Protein AF-A0A962D7D9-F1 (afdb_monomer)

Mean predicted aligned error: 3.68 Å

Sequence (139 aa):
MDPVLIVVIAALVMCAVERIRPAVLQPRVPGWVLRLTALNAAQVGVVYLGALTWDHWLPHWRVWDNSDLHPAIGLALGYLTITFVYYWWHRARHESPLLWRWLHQVHHSPVRLECLMSFYKHPLEILLNGLLSSTVLHV

Solvent-accessible surface area (backbone atoms only — not comparable to full-atom values): 7972 Å² total; per-residue (Å²): 130,62,68,67,57,54,53,51,52,52,51,50,50,53,47,48,48,48,70,77,61,57,92,66,89,70,70,92,60,88,67,50,66,60,53,50,51,51,31,44,50,46,46,54,50,45,53,52,49,34,65,76,39,57,67,68,55,42,52,81,62,44,78,65,88,59,84,89,46,59,66,71,56,48,50,52,52,50,51,52,51,50,52,55,52,48,50,53,56,52,49,48,28,73,74,33,72,67,43,19,70,73,30,42,48,55,48,72,60,64,86,51,90,51,77,80,47,80,58,39,45,31,66,65,36,50,47,53,48,51,52,52,54,47,46,73,74,35,51

Secondary structure (DSSP, 8-state):
--HHHHHHHHHHHHHHHHHHS-SSPPPP-TTHHHHHHHHHHHHHHHHHHHHHTHHHHGGGG-S---TTS-HHHHHHHHHHHHHHHHHHHHHHHHH-HHHIIIIIHHHH--SS--GGGGG---HHHHHHHHHHHHHHHH-

Structure (mmCIF, N/CA/C/O backbone):
data_AF-A0A962D7D9-F1
#
_entry.id   AF-A0A962D7D9-F1
#
loop_
_atom_site.group_PDB
_atom_site.id
_atom_site.type_symbol
_atom_site.label_atom_id
_atom_site.label_alt_id
_atom_site.label_comp_id
_atom_site.label_asym_id
_atom_site.label_entity_id
_atom_site.label_seq_id
_atom_site.pdbx_PDB_ins_code
_atom_site.Cartn_x
_atom_site.Cartn_y
_atom_site.Cartn_z
_atom_site.occupancy
_atom_site.B_iso_or_equiv
_atom_site.auth_seq_id
_atom_site.auth_comp_id
_atom_site.auth_asym_id
_atom_site.auth_atom_id
_atom_site.pdbx_PDB_model_num
ATOM 1 N N . MET A 1 1 ? -13.503 -6.401 -18.619 1.00 67.25 1 MET A N 1
ATOM 2 C CA . MET A 1 1 ? -14.081 -5.765 -17.416 1.00 67.25 1 MET A CA 1
ATOM 3 C C . MET A 1 1 ? -13.037 -4.815 -16.868 1.00 67.25 1 MET A C 1
ATOM 5 O O . MET A 1 1 ? -11.864 -5.156 -16.940 1.00 67.25 1 MET A O 1
ATOM 9 N N . ASP A 1 2 ? -13.443 -3.645 -16.387 1.00 90.56 2 ASP A N 1
ATOM 10 C CA . ASP A 1 2 ? -12.537 -2.690 -15.742 1.00 90.56 2 ASP A CA 1
ATOM 11 C C . ASP A 1 2 ? -11.865 -3.353 -14.514 1.00 90.56 2 ASP A C 1
ATOM 13 O O . ASP A 1 2 ? -12.587 -3.849 -13.641 1.00 90.56 2 ASP A O 1
ATOM 17 N N . PRO A 1 3 ? -10.519 -3.413 -14.431 1.00 86.56 3 PRO A N 1
ATOM 18 C CA . PRO A 1 3 ? -9.810 -3.964 -13.275 1.00 86.56 3 PRO A CA 1
ATOM 19 C C . PRO A 1 3 ? -10.236 -3.340 -11.942 1.00 86.56 3 PRO A C 1
ATOM 21 O O . PRO A 1 3 ? -10.323 -4.049 -10.939 1.00 86.56 3 PRO A O 1
ATOM 24 N N . VAL A 1 4 ? -10.568 -2.045 -11.926 1.00 86.94 4 VAL A N 1
ATOM 25 C CA . VAL A 1 4 ? -11.060 -1.347 -10.730 1.00 86.94 4 VAL A CA 1
ATOM 26 C C . VAL A 1 4 ? -12.379 -1.958 -10.271 1.00 86.94 4 VAL A C 1
ATOM 28 O O . VAL A 1 4 ? -12.552 -2.254 -9.088 1.00 86.94 4 VAL A O 1
ATOM 31 N N . LEU A 1 5 ? -13.294 -2.219 -11.206 1.00 92.38 5 LEU A N 1
ATOM 32 C CA . LEU A 1 5 ? -14.584 -2.829 -10.899 1.00 92.38 5 LEU A CA 1
ATOM 33 C C . LEU A 1 5 ? -14.418 -4.250 -10.348 1.00 92.38 5 LEU A C 1
ATOM 35 O O . LEU A 1 5 ? -15.109 -4.613 -9.399 1.00 92.38 5 LEU A O 1
ATOM 39 N N . ILE A 1 6 ? -13.478 -5.033 -10.888 1.00 94.06 6 ILE A N 1
ATOM 40 C CA . ILE A 1 6 ? -13.159 -6.372 -10.366 1.00 94.06 6 ILE A CA 1
ATOM 41 C C . ILE A 1 6 ? -12.710 -6.278 -8.902 1.00 94.06 6 ILE A C 1
ATOM 43 O O . ILE A 1 6 ? -13.230 -7.005 -8.055 1.00 94.06 6 ILE A O 1
ATOM 47 N N . VAL A 1 7 ? -11.783 -5.366 -8.591 1.00 90.62 7 VAL A N 1
ATOM 48 C CA . VAL A 1 7 ? -11.266 -5.175 -7.226 1.00 90.62 7 VAL A CA 1
ATOM 49 C C . VAL A 1 7 ? -12.371 -4.716 -6.273 1.00 90.62 7 VAL A C 1
ATOM 51 O O . VAL A 1 7 ? -12.493 -5.259 -5.175 1.00 90.62 7 VAL A O 1
ATOM 54 N N . VAL A 1 8 ? -13.211 -3.764 -6.690 1.00 91.44 8 VAL A N 1
ATOM 55 C CA . VAL A 1 8 ? -14.335 -3.272 -5.877 1.00 91.44 8 VAL A CA 1
ATOM 56 C C . VAL A 1 8 ? -15.342 -4.388 -5.604 1.00 91.44 8 VAL A C 1
ATOM 58 O O . VAL A 1 8 ? -15.730 -4.584 -4.454 1.00 91.44 8 VAL A O 1
ATOM 61 N N . ILE A 1 9 ? -15.735 -5.157 -6.623 1.00 95.44 9 ILE A N 1
ATOM 62 C CA . ILE A 1 9 ? -16.666 -6.280 -6.452 1.00 95.44 9 ILE A CA 1
ATOM 63 C C . ILE A 1 9 ? -16.070 -7.327 -5.509 1.00 95.44 9 ILE A C 1
ATOM 65 O O . ILE A 1 9 ? -16.751 -7.758 -4.580 1.00 95.44 9 ILE A O 1
ATOM 69 N N . ALA A 1 10 ? -14.802 -7.705 -5.693 1.00 94.75 10 ALA A N 1
ATOM 70 C CA . ALA A 1 10 ? -14.132 -8.663 -4.817 1.00 94.75 10 ALA 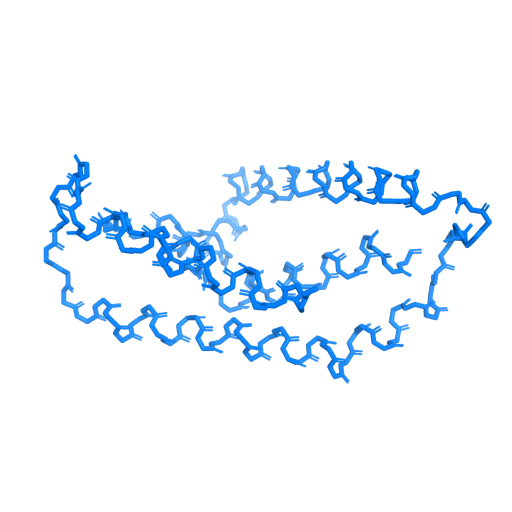A CA 1
ATOM 71 C C . ALA A 1 10 ? -14.109 -8.178 -3.357 1.00 94.75 10 ALA A C 1
ATOM 73 O O . ALA A 1 10 ? -14.475 -8.931 -2.455 1.00 94.75 10 ALA A O 1
ATOM 74 N N . ALA A 1 11 ? -13.771 -6.906 -3.123 1.00 92.38 11 ALA A N 1
ATOM 75 C CA . ALA A 1 11 ? -13.774 -6.313 -1.788 1.00 92.38 11 ALA A CA 1
ATOM 76 C C . ALA A 1 11 ? -15.176 -6.311 -1.154 1.00 92.38 11 ALA A C 1
ATOM 78 O O . ALA A 1 11 ? -15.319 -6.666 0.019 1.00 92.38 11 ALA A O 1
ATOM 79 N N . LEU A 1 12 ? -16.218 -5.966 -1.920 1.00 94.94 12 LEU A N 1
ATOM 80 C CA . LEU A 1 12 ? -17.607 -5.998 -1.452 1.00 94.94 12 LEU A CA 1
ATOM 81 C C . LEU A 1 12 ? -18.050 -7.418 -1.088 1.00 94.94 12 LEU A C 1
ATOM 83 O O . LEU A 1 12 ? -18.670 -7.610 -0.043 1.00 94.94 12 LEU A O 1
ATOM 87 N N . VAL A 1 13 ? -17.694 -8.413 -1.905 1.00 96.50 13 VAL A N 1
ATOM 88 C CA . VAL A 1 13 ? -17.976 -9.828 -1.624 1.00 96.50 13 VAL A CA 1
ATOM 89 C C . VAL A 1 13 ? -17.274 -10.274 -0.342 1.00 96.50 13 VAL A C 1
ATOM 91 O O . VAL A 1 13 ? -17.922 -10.857 0.524 1.00 96.50 13 VAL A O 1
ATOM 94 N N . MET A 1 14 ? -15.986 -9.959 -0.169 1.00 94.69 14 MET A N 1
ATOM 95 C CA . MET A 1 14 ? -15.239 -10.296 1.050 1.00 94.69 14 MET A CA 1
ATOM 96 C C . MET A 1 14 ? -15.866 -9.660 2.298 1.00 94.69 14 MET A C 1
ATOM 98 O O . MET A 1 14 ? -16.092 -10.347 3.293 1.00 94.69 14 MET A O 1
ATOM 102 N N . CYS A 1 15 ? -16.237 -8.378 2.222 1.00 93.50 15 CYS A N 1
ATOM 103 C CA . CYS A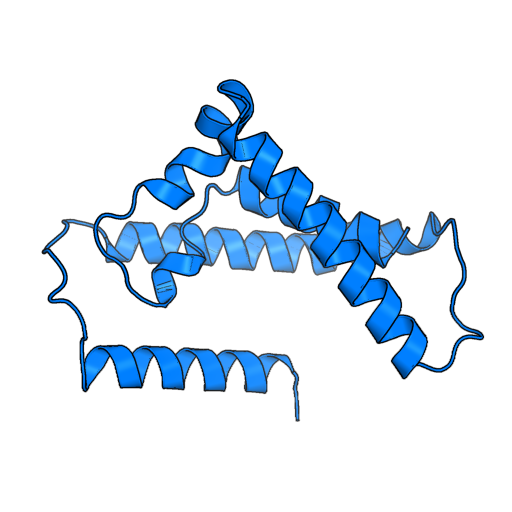 1 15 ? -16.923 -7.686 3.313 1.00 93.50 15 CYS A CA 1
ATOM 104 C C . CYS A 1 15 ? -18.300 -8.304 3.611 1.00 93.50 15 CYS A C 1
ATOM 106 O O . CYS A 1 15 ? -18.674 -8.445 4.773 1.00 93.50 15 CYS A O 1
ATOM 108 N N . ALA A 1 16 ? -19.063 -8.697 2.586 1.00 95.19 16 ALA A N 1
ATOM 109 C CA . ALA A 1 16 ? -20.358 -9.347 2.770 1.00 95.19 16 ALA A CA 1
ATOM 110 C C . ALA A 1 16 ? -20.213 -10.714 3.456 1.00 95.19 16 ALA A C 1
ATOM 112 O O . ALA A 1 16 ? -20.937 -11.000 4.410 1.00 95.19 16 ALA A O 1
ATOM 113 N N . VAL A 1 17 ? -19.248 -11.532 3.025 1.00 95.06 17 VAL A N 1
ATOM 114 C CA . VAL A 1 17 ? -18.948 -12.834 3.644 1.00 95.06 17 VAL A CA 1
ATOM 115 C C . VAL A 1 17 ? -18.590 -12.662 5.119 1.00 95.06 17 VAL A C 1
ATOM 117 O O . VAL A 1 17 ? -19.170 -13.340 5.967 1.00 95.06 17 VAL A O 1
ATOM 120 N N . GLU A 1 18 ? -17.710 -11.711 5.436 1.00 93.75 18 GLU A N 1
ATOM 121 C CA . GLU A 1 18 ? -17.304 -11.398 6.810 1.00 93.75 18 GLU A CA 1
ATOM 122 C C . GLU A 1 18 ? -18.487 -10.984 7.702 1.00 93.75 18 GLU A C 1
ATOM 124 O O . GLU A 1 18 ? -18.527 -11.332 8.882 1.00 93.75 18 GLU A O 1
ATOM 129 N N . ARG A 1 19 ? -19.481 -10.281 7.145 1.00 90.94 19 ARG A N 1
ATOM 130 C CA . ARG A 1 19 ? -20.678 -9.840 7.879 1.00 90.94 19 ARG A CA 1
ATOM 131 C C . ARG A 1 19 ? -21.720 -10.936 8.067 1.00 90.94 19 ARG A C 1
ATOM 133 O O . ARG A 1 19 ? -22.376 -10.959 9.105 1.00 90.94 19 ARG A O 1
ATOM 140 N N . ILE A 1 20 ? -21.886 -11.821 7.085 1.00 95.44 20 ILE A N 1
ATOM 141 C CA . ILE A 1 20 ? -22.884 -12.901 7.128 1.00 95.44 20 ILE A CA 1
ATOM 142 C C . ILE A 1 20 ? -22.381 -14.078 7.974 1.00 95.44 20 ILE A C 1
ATOM 144 O O . ILE A 1 20 ? -23.163 -14.694 8.696 1.00 95.44 20 ILE A O 1
ATOM 148 N N . ARG A 1 21 ? -21.085 -14.408 7.892 1.00 94.50 21 ARG A N 1
ATOM 149 C CA . ARG A 1 21 ? -20.464 -15.524 8.622 1.00 94.50 21 ARG A CA 1
ATOM 150 C C . ARG A 1 21 ? -19.146 -15.090 9.277 1.00 94.50 21 ARG A C 1
ATOM 152 O O . ARG A 1 21 ? -18.079 -15.488 8.808 1.00 94.50 21 ARG A O 1
ATOM 159 N N . PRO A 1 22 ? -19.191 -14.287 10.354 1.00 90.88 22 PRO A N 1
ATOM 160 C CA . PRO A 1 22 ? -17.977 -13.849 11.029 1.00 90.88 22 PRO A CA 1
ATOM 161 C C . PRO A 1 22 ? -17.256 -15.040 11.671 1.00 90.88 22 PRO A C 1
ATOM 163 O O . PRO A 1 22 ? -17.841 -15.770 12.469 1.00 90.88 22 PRO A O 1
ATOM 166 N N . ALA A 1 23 ? -15.971 -15.216 11.353 1.00 88.94 23 ALA A N 1
ATOM 167 C CA . ALA A 1 23 ? -15.126 -16.224 11.999 1.00 88.94 23 ALA A CA 1
ATOM 168 C C . ALA A 1 23 ? -14.765 -15.840 13.446 1.00 88.94 23 ALA A C 1
ATOM 170 O O . ALA A 1 23 ? -14.576 -16.707 14.295 1.00 88.94 23 ALA A O 1
ATOM 171 N N . VAL A 1 24 ? -14.679 -14.534 13.726 1.00 89.00 24 VAL A N 1
ATOM 172 C CA . VAL A 1 24 ? -14.353 -13.971 15.041 1.00 89.00 24 VAL A CA 1
ATOM 173 C C . VAL A 1 24 ? -15.295 -12.806 15.331 1.00 89.00 24 VAL A C 1
ATOM 175 O O . VAL A 1 24 ? -15.542 -11.958 14.470 1.00 89.00 24 VAL A O 1
ATOM 178 N N . LEU A 1 25 ? -15.823 -12.750 16.556 1.00 90.94 25 LEU A N 1
ATOM 179 C CA . LEU A 1 25 ? -16.616 -11.614 17.019 1.00 90.94 25 LEU A CA 1
ATOM 180 C C . LEU A 1 25 ? -15.704 -10.409 17.266 1.00 90.94 25 LEU A C 1
ATOM 182 O O . LEU A 1 25 ? -14.769 -10.472 18.060 1.00 90.94 25 LEU A O 1
ATOM 186 N N . GLN A 1 26 ? -15.994 -9.299 16.592 1.00 91.62 26 GLN A N 1
ATOM 187 C CA . GLN A 1 26 ? -15.148 -8.109 16.645 1.00 91.62 26 GLN A CA 1
ATOM 188 C C . GLN A 1 26 ? -15.410 -7.283 17.915 1.00 91.62 26 GLN A C 1
ATOM 190 O O . GLN A 1 26 ? -16.573 -7.005 18.236 1.00 91.62 26 GLN A O 1
ATOM 195 N N . PRO A 1 27 ? -14.364 -6.805 18.612 1.00 93.44 27 PRO A N 1
ATOM 196 C CA . PRO A 1 27 ? -14.535 -5.932 19.766 1.00 93.44 27 PRO A CA 1
ATOM 197 C C . PRO A 1 27 ? -15.141 -4.580 19.366 1.00 93.44 27 PRO A C 1
ATOM 199 O O . PRO A 1 27 ? -14.991 -4.088 18.241 1.00 93.44 27 PRO A O 1
ATOM 202 N N . ARG A 1 28 ? -15.820 -3.922 20.310 1.00 92.31 28 ARG A N 1
ATOM 203 C CA . ARG A 1 28 ? -16.300 -2.546 20.122 1.00 92.31 28 ARG A CA 1
ATOM 204 C C . ARG A 1 28 ? -15.153 -1.572 20.391 1.00 92.31 28 ARG A C 1
ATOM 206 O O . ARG A 1 28 ? -14.671 -1.491 21.513 1.00 92.31 28 ARG A O 1
ATOM 213 N N . VAL A 1 29 ? -14.738 -0.821 19.371 1.00 93.88 29 VAL A N 1
ATOM 214 C CA . VAL A 1 29 ? -13.646 0.161 19.471 1.00 93.88 29 VAL A CA 1
ATOM 215 C C . VAL A 1 29 ? -14.196 1.554 19.160 1.00 93.88 29 VAL A C 1
ATOM 217 O O . VAL A 1 29 ? -14.628 1.775 18.035 1.00 93.88 29 VAL A O 1
ATOM 220 N N . PRO A 1 30 ? -14.218 2.513 20.097 1.00 93.44 30 PRO A N 1
ATOM 221 C CA . PRO A 1 30 ? -14.734 3.856 19.827 1.00 93.44 30 PRO A CA 1
ATOM 222 C C . PRO A 1 30 ? -13.989 4.557 18.680 1.00 93.44 30 PRO A C 1
ATOM 224 O O . PRO A 1 30 ? -12.766 4.476 18.575 1.00 93.44 30 PRO A O 1
ATOM 227 N N . GLY A 1 31 ? -14.726 5.254 17.809 1.00 92.50 31 GLY A N 1
ATOM 228 C CA . GLY A 1 31 ? -14.146 6.048 16.716 1.00 92.50 31 GLY A CA 1
ATOM 229 C C . GLY A 1 31 ? -13.474 5.243 15.595 1.00 92.50 31 GLY A C 1
ATOM 230 O O . GLY A 1 31 ? -12.829 5.839 14.733 1.00 92.50 31 GLY A O 1
ATOM 231 N N . TRP A 1 32 ? -13.616 3.911 15.576 1.00 92.75 32 TRP A N 1
ATOM 232 C CA . TRP A 1 32 ? -12.960 3.048 14.587 1.00 92.75 32 TRP A CA 1
ATOM 233 C C . TRP A 1 32 ? -13.339 3.392 13.144 1.00 92.75 32 TRP A C 1
ATOM 235 O O . TRP A 1 32 ? -12.460 3.432 12.289 1.00 92.75 32 TRP A O 1
ATOM 245 N N . VAL A 1 33 ? -14.618 3.701 12.890 1.00 92.69 33 VAL A N 1
ATOM 246 C CA . VAL A 1 33 ? -15.107 4.071 11.553 1.00 92.69 33 VAL A CA 1
ATOM 247 C C . VAL A 1 33 ? -14.397 5.324 11.062 1.00 92.69 33 VAL A C 1
ATOM 249 O O . VAL A 1 33 ? -13.862 5.303 9.966 1.00 92.69 33 VAL A O 1
AT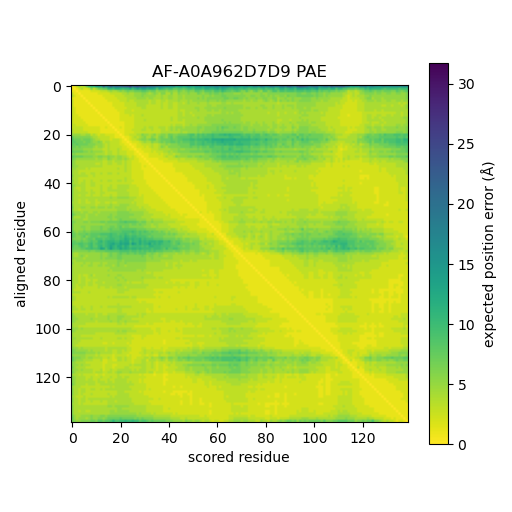OM 252 N N . LEU A 1 34 ? -14.314 6.371 11.892 1.00 95.38 34 LEU A N 1
ATOM 253 C CA . LEU A 1 34 ? -13.661 7.630 11.525 1.00 95.38 34 LEU A CA 1
ATOM 254 C C . LEU A 1 34 ? -12.185 7.420 11.165 1.00 95.38 34 LEU A C 1
ATOM 256 O O . LEU A 1 34 ? -11.721 7.936 10.151 1.00 95.38 34 LEU A O 1
ATOM 260 N N . ARG A 1 35 ? -11.448 6.648 11.976 1.00 94.56 35 ARG A N 1
ATOM 261 C CA . ARG A 1 35 ? -10.033 6.341 11.705 1.00 94.56 35 ARG A CA 1
ATOM 262 C C . ARG A 1 35 ? -9.882 5.532 10.421 1.00 94.56 35 ARG A C 1
ATOM 264 O O . ARG A 1 35 ? -9.060 5.880 9.582 1.00 94.56 35 ARG A O 1
ATOM 271 N N . LEU A 1 36 ? -10.702 4.494 10.253 1.00 93.88 36 LEU A N 1
ATOM 272 C CA . LEU A 1 36 ? -10.715 3.660 9.055 1.00 93.88 36 LEU A CA 1
ATOM 273 C C . LEU A 1 36 ? -10.970 4.500 7.800 1.00 93.88 36 LEU A C 1
ATOM 275 O O . LEU A 1 36 ? -10.208 4.401 6.839 1.00 93.88 36 LEU A O 1
ATOM 279 N N . THR A 1 37 ? -12.015 5.331 7.813 1.00 94.00 37 THR A N 1
ATOM 280 C CA . THR A 1 37 ? -12.380 6.176 6.674 1.00 94.00 37 THR A CA 1
ATOM 281 C C . THR A 1 37 ? -11.314 7.223 6.394 1.00 94.00 37 THR A C 1
ATOM 283 O O . THR A 1 37 ? -10.977 7.426 5.236 1.00 94.00 37 THR A O 1
ATOM 286 N N . ALA A 1 38 ? -10.736 7.849 7.424 1.00 96.00 38 ALA A N 1
ATOM 287 C CA . ALA A 1 38 ? -9.695 8.859 7.246 1.00 96.00 38 ALA A CA 1
ATOM 288 C C . ALA A 1 38 ? -8.417 8.265 6.633 1.00 96.00 38 ALA A C 1
ATOM 290 O O . ALA A 1 38 ? -7.886 8.819 5.673 1.00 96.00 38 ALA A O 1
ATOM 291 N N . LEU A 1 39 ? -7.945 7.119 7.139 1.00 95.88 39 LEU A N 1
ATOM 292 C CA . LEU A 1 39 ? -6.742 6.464 6.614 1.00 95.88 39 LEU A CA 1
ATOM 293 C C . LEU A 1 39 ? -6.953 5.925 5.193 1.00 95.88 39 LEU A C 1
ATOM 295 O O . LEU A 1 39 ? -6.080 6.093 4.344 1.00 95.88 39 LEU A O 1
ATOM 299 N N . ASN A 1 40 ? -8.120 5.346 4.893 1.00 93.81 40 ASN A N 1
ATOM 300 C CA . ASN A 1 40 ? -8.428 4.891 3.533 1.00 93.81 40 ASN A CA 1
ATOM 301 C C . ASN A 1 40 ? -8.643 6.058 2.558 1.00 93.81 40 ASN A C 1
ATOM 303 O O . ASN A 1 40 ? -8.215 5.972 1.411 1.00 93.81 40 ASN A O 1
ATOM 307 N N . ALA A 1 41 ? -9.245 7.168 2.993 1.00 94.88 41 ALA A N 1
ATOM 308 C CA . ALA A 1 41 ? -9.349 8.372 2.170 1.00 94.88 41 ALA A CA 1
ATOM 309 C C . ALA A 1 41 ? -7.962 8.953 1.860 1.00 94.88 41 ALA A C 1
ATOM 311 O O . ALA A 1 41 ? -7.684 9.292 0.712 1.00 94.88 41 ALA A O 1
ATOM 312 N N . ALA A 1 42 ? -7.063 8.991 2.851 1.00 95.56 42 ALA A N 1
ATOM 313 C CA . ALA A 1 42 ? -5.668 9.360 2.629 1.00 95.56 42 ALA A CA 1
ATOM 314 C C . ALA A 1 42 ? -4.986 8.406 1.637 1.00 95.56 42 ALA A C 1
ATOM 316 O O . ALA A 1 42 ? -4.253 8.862 0.764 1.00 95.56 42 ALA A O 1
ATOM 317 N N . GLN A 1 43 ? -5.271 7.101 1.711 1.00 94.50 43 GLN A N 1
ATOM 318 C CA . GLN A 1 43 ? -4.755 6.131 0.748 1.00 94.50 43 GLN A CA 1
ATOM 319 C C . GLN A 1 43 ? -5.217 6.418 -0.680 1.00 94.50 43 GLN A C 1
ATOM 321 O O . GLN A 1 43 ? -4.387 6.474 -1.583 1.00 94.50 43 GLN A O 1
ATOM 326 N N . VAL A 1 44 ? -6.518 6.632 -0.884 1.00 93.44 44 VAL A N 1
ATOM 327 C CA . VAL A 1 44 ? -7.067 7.000 -2.198 1.00 93.44 44 VAL A CA 1
ATOM 328 C C . VAL A 1 44 ? -6.434 8.300 -2.698 1.00 93.44 44 VAL A C 1
ATOM 330 O O . VAL A 1 44 ? -6.043 8.379 -3.858 1.00 93.44 44 VAL A O 1
ATOM 333 N N . GLY A 1 45 ? -6.261 9.287 -1.815 1.00 95.94 45 GLY A N 1
ATOM 334 C CA . GLY A 1 45 ? -5.593 10.545 -2.142 1.00 95.94 45 GLY A CA 1
ATOM 335 C C . GLY A 1 45 ? -4.148 10.354 -2.604 1.00 95.94 45 GLY A C 1
ATOM 336 O O . GLY A 1 45 ? -3.746 10.956 -3.593 1.00 95.94 45 GLY A O 1
ATOM 337 N N . VAL A 1 46 ? -3.378 9.484 -1.945 1.00 95.88 46 VAL A N 1
ATOM 338 C CA . VAL A 1 46 ? -1.998 9.167 -2.347 1.00 95.88 46 VAL A CA 1
ATOM 339 C C . VAL A 1 46 ? -1.952 8.421 -3.681 1.00 95.88 46 VAL A C 1
ATOM 341 O O . VAL A 1 46 ? -1.099 8.730 -4.506 1.00 95.88 46 VAL A O 1
ATOM 344 N N . VAL A 1 47 ? -2.865 7.474 -3.919 1.00 92.94 47 VAL A N 1
ATOM 345 C CA . VAL A 1 47 ? -2.961 6.774 -5.213 1.00 92.94 47 VAL A CA 1
ATOM 346 C C . VAL A 1 47 ? -3.266 7.764 -6.335 1.00 92.94 47 VAL A C 1
ATOM 348 O O . VAL A 1 47 ? -2.599 7.752 -7.364 1.00 92.94 47 VAL A O 1
ATOM 351 N N . TYR A 1 48 ? -4.228 8.663 -6.121 1.00 95.62 48 TYR A N 1
ATOM 352 C CA . TYR A 1 48 ? -4.565 9.695 -7.097 1.00 95.62 48 TYR A CA 1
ATOM 353 C C . TYR A 1 48 ? -3.407 10.678 -7.317 1.00 95.62 48 TYR A C 1
ATOM 355 O O . TYR A 1 48 ? -3.108 11.038 -8.451 1.00 95.62 48 TYR A O 1
ATOM 363 N N . LEU A 1 49 ? -2.708 11.069 -6.245 1.00 96.38 49 LEU A N 1
ATOM 364 C CA . LEU A 1 49 ? -1.502 11.888 -6.341 1.00 96.38 49 LEU A CA 1
ATOM 365 C C . LEU A 1 49 ? -0.430 11.197 -7.187 1.00 96.38 49 LEU A C 1
ATOM 367 O O . LEU A 1 49 ? 0.181 11.858 -8.019 1.00 96.38 49 LEU A O 1
ATOM 371 N N . GLY A 1 50 ? -0.217 9.893 -7.006 1.00 95.94 50 GLY A N 1
ATOM 372 C CA . GLY A 1 50 ? 0.737 9.124 -7.804 1.00 95.94 50 GLY A CA 1
ATOM 373 C C . GLY A 1 50 ? 0.392 9.107 -9.282 1.00 95.94 50 GLY A C 1
ATOM 374 O O . GLY A 1 50 ? 1.227 9.492 -10.101 1.00 95.94 50 GLY A O 1
ATOM 375 N N . ALA A 1 51 ? -0.874 8.817 -9.587 1.00 93.88 51 ALA A N 1
ATOM 376 C CA . ALA A 1 51 ? -1.395 8.827 -10.946 1.00 93.88 51 ALA A CA 1
ATOM 377 C C . ALA A 1 51 ? -1.218 10.191 -11.630 1.00 93.88 51 ALA A C 1
ATOM 379 O O . ALA A 1 51 ? -0.914 10.236 -12.811 1.00 93.88 51 ALA A O 1
ATOM 380 N N . LEU A 1 52 ? -1.374 11.301 -10.897 1.00 96.19 52 LEU A N 1
ATOM 381 C CA . LEU A 1 52 ? -1.152 12.656 -11.418 1.00 96.19 52 LEU A CA 1
ATOM 382 C C . LEU A 1 52 ? 0.318 13.092 -11.431 1.00 96.19 52 LEU A C 1
ATOM 384 O O . LEU A 1 52 ? 0.649 14.107 -12.044 1.00 96.19 52 LEU A O 1
ATOM 388 N N . THR A 1 53 ? 1.192 12.386 -10.716 1.00 96.19 53 THR A N 1
ATOM 389 C CA . THR A 1 53 ? 2.597 12.755 -10.553 1.00 96.19 53 THR A CA 1
ATOM 390 C C . THR A 1 53 ? 3.498 11.614 -11.001 1.00 96.19 53 THR A C 1
ATOM 392 O O . THR A 1 53 ? 3.670 11.455 -12.202 1.00 96.19 53 THR A O 1
ATOM 395 N N . TRP A 1 54 ? 4.140 10.881 -10.085 1.00 96.25 54 TRP A N 1
ATOM 396 C CA . TRP A 1 54 ? 5.280 9.992 -10.364 1.00 96.25 54 TRP A CA 1
ATOM 397 C C . TRP A 1 54 ? 5.008 8.909 -11.403 1.00 96.25 54 TRP A C 1
ATOM 399 O O . TRP A 1 54 ? 5.937 8.568 -12.130 1.00 96.25 54 TRP A O 1
ATOM 409 N N . ASP A 1 55 ? 3.764 8.479 -11.597 1.00 94.75 55 ASP A N 1
ATOM 410 C CA . ASP A 1 55 ? 3.423 7.514 -12.650 1.00 94.75 55 ASP A CA 1
ATOM 411 C C . ASP A 1 55 ? 3.606 8.096 -14.065 1.00 94.75 55 ASP A C 1
ATOM 413 O O . ASP A 1 55 ? 3.857 7.361 -15.018 1.00 94.75 55 ASP A O 1
ATOM 417 N N . HIS A 1 56 ? 3.563 9.425 -14.215 1.00 94.31 56 HIS A N 1
ATOM 418 C CA . HIS A 1 56 ? 3.844 10.097 -15.485 1.00 94.31 56 HIS A CA 1
ATOM 419 C C . HIS A 1 56 ? 5.338 10.293 -15.757 1.00 94.31 56 HIS A C 1
ATOM 421 O O . HIS A 1 56 ? 5.755 10.216 -16.911 1.00 94.31 56 HIS A O 1
ATOM 427 N N . TRP A 1 57 ? 6.160 10.576 -14.739 1.00 94.12 57 TRP A N 1
ATOM 428 C CA . TRP A 1 57 ? 7.573 10.938 -14.948 1.00 94.12 57 TRP A CA 1
ATOM 429 C C . TRP A 1 57 ? 8.558 9.801 -14.678 1.00 94.12 57 TRP A C 1
ATOM 431 O O . TRP A 1 57 ? 9.578 9.765 -15.360 1.00 94.12 57 TRP A O 1
ATOM 441 N N . LEU A 1 58 ? 8.261 8.835 -13.801 1.00 94.69 58 LEU A N 1
ATOM 442 C CA . LEU A 1 58 ? 9.133 7.673 -13.568 1.00 94.69 58 LEU A CA 1
ATOM 443 C C . LEU A 1 58 ? 9.439 6.859 -14.837 1.00 94.69 58 LEU A C 1
ATOM 445 O O . LEU A 1 58 ? 10.608 6.524 -15.015 1.00 94.69 58 LEU A O 1
ATOM 449 N N . PRO A 1 59 ? 8.490 6.620 -15.768 1.00 93.94 59 PRO A N 1
ATOM 450 C CA . PRO A 1 59 ? 8.795 5.896 -17.005 1.00 93.94 59 PRO A CA 1
ATOM 451 C C . PRO A 1 59 ? 9.879 6.546 -17.881 1.00 93.94 59 PRO A C 1
ATOM 453 O O . PRO A 1 59 ? 10.497 5.868 -18.697 1.00 93.94 59 PRO A O 1
ATOM 456 N N . HIS A 1 60 ? 10.151 7.848 -17.719 1.00 93.19 60 HIS A N 1
ATOM 457 C CA . HIS A 1 60 ? 11.234 8.529 -18.442 1.00 93.19 60 HIS A CA 1
ATOM 458 C C . HIS A 1 60 ? 12.628 8.121 -17.943 1.00 93.19 60 HIS A C 1
ATOM 460 O O . HIS A 1 60 ? 13.615 8.345 -18.637 1.00 93.19 60 HIS A O 1
ATOM 466 N N . TRP A 1 61 ? 12.711 7.526 -16.752 1.00 93.81 61 TRP A N 1
ATOM 467 C CA . TRP A 1 61 ? 13.947 7.048 -16.131 1.00 93.81 61 TRP A CA 1
ATOM 468 C C . TRP A 1 61 ? 14.167 5.549 -16.330 1.00 93.81 61 TRP A C 1
ATOM 470 O O . TRP A 1 61 ? 15.093 4.996 -15.742 1.00 93.81 61 TRP A O 1
ATOM 480 N N . ARG A 1 62 ? 13.329 4.900 -17.147 1.00 92.94 62 ARG A N 1
ATOM 481 C CA . ARG A 1 62 ? 13.358 3.462 -17.400 1.00 92.94 62 ARG A CA 1
ATOM 482 C C . ARG A 1 62 ? 14.759 2.972 -17.760 1.00 92.94 62 ARG A C 1
ATOM 484 O O . ARG A 1 62 ? 15.323 3.377 -18.777 1.00 92.94 62 ARG A O 1
ATOM 491 N N . VAL A 1 63 ? 15.298 2.074 -16.941 1.00 93.12 63 VAL A N 1
ATOM 492 C CA . VAL A 1 63 ? 16.613 1.449 -17.125 1.00 93.12 63 VAL A CA 1
ATOM 493 C C . VAL A 1 63 ? 16.528 0.168 -17.947 1.00 93.12 63 VAL A C 1
ATOM 495 O O . VAL A 1 63 ? 17.526 -0.248 -18.533 1.00 93.12 63 VAL A O 1
ATOM 498 N N . TRP A 1 64 ? 15.345 -0.449 -18.020 1.00 91.00 64 TRP A N 1
ATOM 499 C CA . TRP A 1 64 ? 15.114 -1.651 -18.812 1.00 91.00 64 TRP A CA 1
ATOM 500 C C . TRP A 1 64 ? 13.841 -1.554 -19.657 1.00 91.00 64 TRP A C 1
ATOM 502 O O . TRP A 1 64 ? 12.735 -1.411 -19.140 1.00 91.00 64 TRP A O 1
ATOM 512 N N . ASP A 1 65 ? 13.996 -1.663 -20.978 1.00 89.19 65 ASP A N 1
ATOM 513 C CA . ASP A 1 65 ? 12.873 -1.789 -21.903 1.00 89.19 65 ASP A CA 1
ATOM 514 C C . ASP A 1 65 ? 12.483 -3.262 -22.075 1.00 89.19 65 ASP A C 1
ATOM 516 O O . ASP A 1 65 ? 13.278 -4.085 -22.532 1.00 89.19 65 ASP A O 1
ATOM 520 N N . ASN A 1 66 ? 11.249 -3.590 -21.703 1.00 88.88 66 ASN A N 1
ATOM 521 C CA . ASN A 1 66 ? 10.666 -4.920 -21.835 1.00 88.88 66 ASN A CA 1
ATOM 522 C C . ASN A 1 66 ? 9.545 -4.978 -22.890 1.00 88.88 66 ASN A C 1
ATOM 524 O O . ASN A 1 66 ? 8.790 -5.949 -22.907 1.00 88.88 66 ASN A O 1
ATOM 528 N N . SER A 1 67 ? 9.429 -3.963 -23.755 1.00 88.94 67 SER A N 1
ATOM 529 C CA . SER A 1 67 ? 8.372 -3.863 -24.775 1.00 88.94 67 SER A CA 1
ATOM 530 C C . SER A 1 67 ? 8.384 -5.001 -25.799 1.00 88.94 67 SER A C 1
ATOM 532 O O . SER A 1 67 ? 7.323 -5.383 -26.288 1.00 88.94 67 SER A O 1
ATOM 534 N N . ASP A 1 68 ? 9.550 -5.595 -26.055 1.00 93.94 68 ASP A N 1
ATOM 535 C CA . ASP A 1 68 ? 9.700 -6.741 -26.960 1.00 93.94 68 ASP A CA 1
ATOM 536 C C . ASP A 1 68 ? 9.3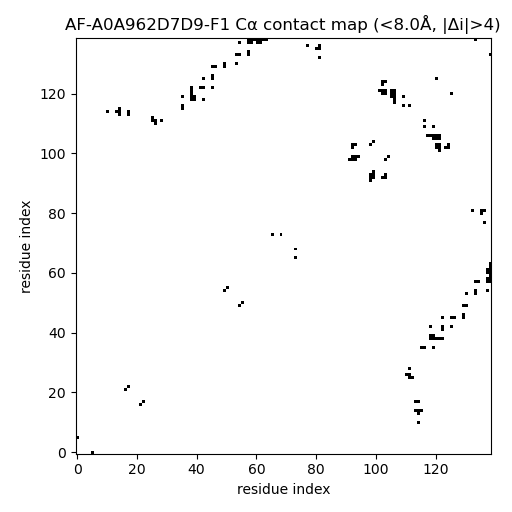26 -8.089 -26.312 1.00 93.94 68 ASP A C 1
ATOM 538 O O . ASP A 1 68 ? 9.238 -9.114 -26.995 1.00 93.94 68 ASP A O 1
ATOM 542 N N . LEU A 1 69 ? 9.112 -8.135 -24.990 1.00 94.69 69 LEU A N 1
ATOM 543 C CA . LEU A 1 69 ? 8.707 -9.367 -24.315 1.00 94.69 69 LEU A CA 1
ATOM 544 C C . LEU A 1 69 ? 7.234 -9.678 -24.575 1.00 94.69 69 LEU A C 1
ATOM 546 O O . LEU A 1 69 ? 6.369 -8.804 -24.585 1.00 94.69 69 LEU A O 1
ATOM 550 N N . HIS A 1 70 ? 6.915 -10.972 -24.656 1.00 97.00 70 HIS A N 1
ATOM 551 C CA . HIS A 1 70 ? 5.522 -11.402 -24.614 1.00 97.00 70 HIS A CA 1
ATOM 552 C C . HIS A 1 70 ? 4.853 -10.879 -23.322 1.00 97.00 70 HIS A C 1
ATOM 554 O O . HIS A 1 70 ? 5.416 -11.082 -22.239 1.00 97.00 70 HIS A O 1
ATOM 560 N N . PRO A 1 71 ? 3.642 -10.285 -23.373 1.00 94.31 71 PRO A N 1
ATOM 561 C CA . PRO A 1 71 ? 3.029 -9.627 -22.214 1.00 94.31 71 PRO A CA 1
ATOM 562 C C . PRO A 1 71 ? 2.919 -10.510 -20.967 1.00 94.31 71 PRO A C 1
ATOM 564 O O . PRO A 1 71 ? 3.095 -10.037 -19.849 1.00 94.31 71 PRO A O 1
ATOM 567 N N . ALA A 1 72 ? 2.682 -11.814 -21.144 1.00 96.31 72 ALA A N 1
ATOM 568 C CA . ALA A 1 72 ? 2.614 -12.754 -20.024 1.00 96.31 72 ALA A CA 1
ATOM 569 C C . ALA A 1 72 ? 3.964 -12.925 -19.299 1.00 96.31 72 ALA A C 1
ATOM 571 O O . ALA A 1 72 ? 3.991 -13.101 -18.084 1.00 96.31 72 ALA A O 1
ATOM 572 N N . ILE A 1 73 ? 5.079 -12.843 -20.032 1.00 96.31 73 ILE A N 1
ATOM 573 C CA . ILE A 1 73 ? 6.430 -12.893 -19.463 1.00 96.31 73 ILE A CA 1
ATOM 574 C C . ILE A 1 73 ? 6.711 -11.587 -18.720 1.00 96.31 73 ILE A C 1
ATOM 576 O O . ILE A 1 73 ? 7.156 -11.629 -17.577 1.00 96.31 73 ILE A O 1
ATOM 580 N N . GLY A 1 74 ? 6.382 -10.439 -19.326 1.00 94.44 74 GLY A N 1
ATOM 581 C CA . GLY A 1 74 ? 6.491 -9.133 -18.669 1.00 94.44 74 GLY A CA 1
ATOM 582 C C . GLY A 1 74 ? 5.695 -9.071 -17.361 1.00 94.44 74 GLY A C 1
ATOM 583 O O . GLY A 1 74 ? 6.229 -8.655 -16.336 1.00 94.44 74 GLY A O 1
ATOM 584 N N . LEU A 1 75 ? 4.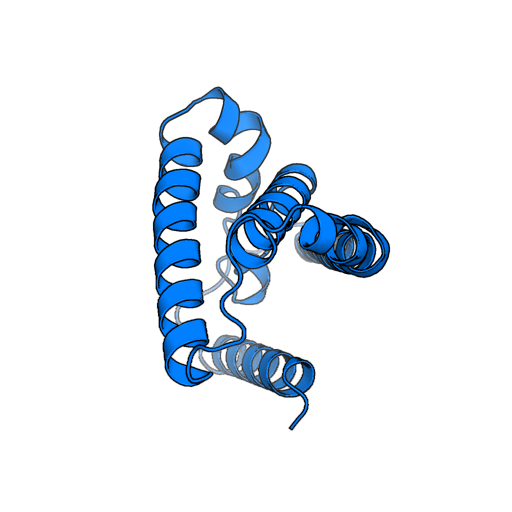458 -9.580 -17.363 1.00 93.56 75 LEU A N 1
ATOM 585 C CA . LEU A 1 75 ? 3.622 -9.701 -16.166 1.00 93.56 75 LEU A CA 1
ATOM 586 C C . LEU A 1 75 ? 4.263 -10.601 -15.103 1.00 93.56 75 LEU A C 1
ATOM 588 O O . LEU A 1 75 ? 4.310 -10.220 -13.936 1.00 93.56 75 LEU A O 1
ATOM 592 N N . ALA A 1 76 ? 4.752 -11.783 -15.488 1.00 96.62 76 ALA A N 1
ATOM 593 C CA . ALA A 1 76 ? 5.378 -12.715 -14.555 1.00 96.62 76 ALA A CA 1
ATOM 594 C C . ALA A 1 76 ? 6.634 -12.109 -13.913 1.00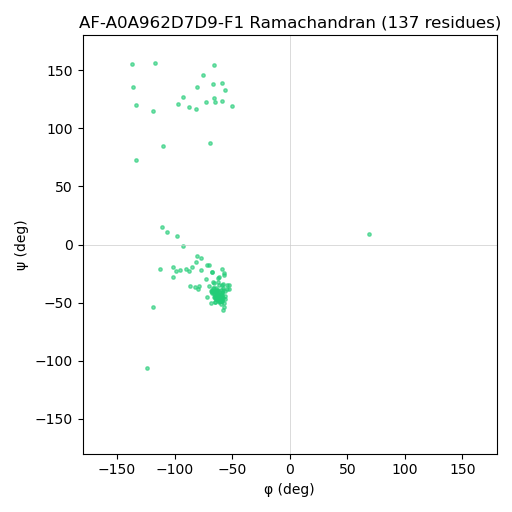 96.62 76 ALA A C 1
ATOM 596 O O . ALA A 1 76 ? 6.782 -12.157 -12.694 1.00 96.62 76 ALA A O 1
ATOM 597 N N . LEU A 1 77 ? 7.505 -11.487 -14.710 1.00 95.69 77 LEU A N 1
ATOM 598 C CA . LEU A 1 77 ? 8.715 -10.831 -14.215 1.00 95.69 77 LEU A CA 1
ATOM 599 C C . LEU A 1 77 ? 8.378 -9.629 -13.331 1.00 95.69 77 LEU A C 1
ATOM 601 O O . LEU A 1 77 ? 8.914 -9.526 -12.233 1.00 95.69 77 LEU A O 1
ATOM 605 N N . GLY A 1 78 ? 7.442 -8.773 -13.748 1.00 94.56 78 GLY A N 1
ATOM 606 C CA . GLY A 1 78 ? 6.976 -7.648 -12.938 1.00 94.56 78 GLY A CA 1
ATOM 607 C C . GLY A 1 78 ? 6.409 -8.104 -11.593 1.00 94.56 78 GLY A C 1
ATOM 608 O O . GLY A 1 78 ? 6.791 -7.573 -10.552 1.00 94.56 78 GLY A O 1
ATOM 609 N N . TYR A 1 79 ? 5.566 -9.143 -11.597 1.00 96.25 79 TYR A N 1
ATOM 610 C CA . TYR A 1 79 ? 4.986 -9.724 -10.386 1.00 96.25 79 TYR A CA 1
ATOM 611 C C . TYR A 1 79 ? 6.046 -10.338 -9.458 1.00 96.25 79 TYR A C 1
ATOM 613 O O . TYR A 1 79 ? 6.016 -10.120 -8.246 1.00 96.25 79 TYR A O 1
ATOM 621 N N . LEU A 1 80 ? 7.010 -11.085 -9.998 1.00 97.75 80 LEU A N 1
ATOM 622 C CA . LEU A 1 80 ? 8.083 -11.673 -9.195 1.00 97.75 80 LEU A CA 1
ATOM 623 C C . LEU A 1 80 ? 8.992 -10.594 -8.596 1.00 97.75 80 LEU A C 1
ATOM 625 O O . LEU A 1 80 ? 9.306 -10.651 -7.408 1.00 97.75 80 LEU A O 1
ATOM 629 N N . THR A 1 81 ? 9.356 -9.574 -9.373 1.00 96.88 81 THR A N 1
ATOM 630 C CA . THR A 1 81 ? 10.202 -8.472 -8.899 1.00 96.88 81 THR A CA 1
ATOM 631 C C . THR A 1 81 ? 9.503 -7.661 -7.812 1.00 96.88 81 THR A C 1
ATOM 633 O O . THR A 1 81 ? 10.073 -7.460 -6.738 1.00 96.88 81 THR A O 1
ATOM 636 N N . ILE A 1 82 ? 8.253 -7.235 -8.036 1.00 97.50 82 ILE A N 1
ATOM 637 C CA . ILE A 1 82 ? 7.519 -6.436 -7.046 1.00 97.50 82 ILE A CA 1
ATOM 638 C C . ILE A 1 82 ? 7.309 -7.218 -5.749 1.00 97.50 82 ILE A C 1
ATOM 640 O O . ILE A 1 82 ? 7.534 -6.674 -4.671 1.00 97.50 82 ILE A O 1
ATOM 644 N N . THR A 1 83 ? 6.949 -8.503 -5.824 1.00 97.88 83 THR A N 1
ATOM 645 C CA . THR A 1 83 ? 6.737 -9.329 -4.624 1.00 97.88 83 THR A CA 1
ATOM 646 C C . THR A 1 83 ? 8.038 -9.592 -3.869 1.00 97.88 83 THR A C 1
ATOM 648 O O . THR A 1 83 ? 8.048 -9.494 -2.640 1.00 97.88 83 THR A O 1
ATOM 651 N N . PHE A 1 84 ? 9.146 -9.837 -4.574 1.00 98.38 84 PHE A N 1
ATOM 652 C CA . PHE A 1 84 ? 10.470 -9.977 -3.967 1.00 98.38 84 PHE A CA 1
ATOM 653 C C . PHE A 1 84 ? 10.898 -8.703 -3.224 1.00 98.38 84 PHE A C 1
ATOM 655 O O . PHE A 1 84 ? 11.282 -8.767 -2.055 1.00 98.38 84 PHE A O 1
ATOM 662 N N . VAL A 1 85 ? 10.779 -7.531 -3.858 1.00 98.50 85 VAL A N 1
ATOM 663 C CA . VAL A 1 85 ? 11.116 -6.246 -3.223 1.00 98.50 85 VAL A CA 1
ATOM 664 C C . VAL A 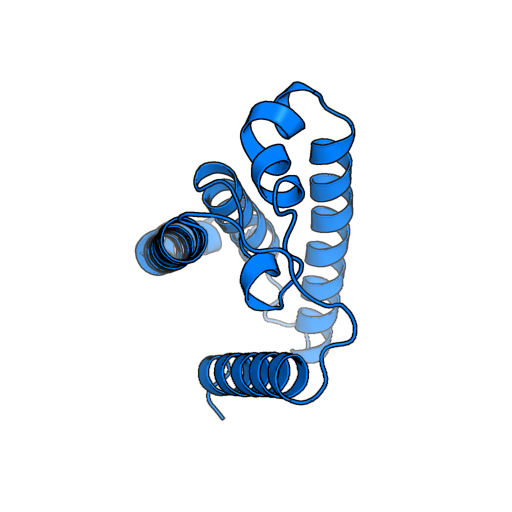1 85 ? 10.204 -5.975 -2.024 1.00 98.50 85 VAL A C 1
ATOM 666 O O . VAL A 1 85 ? 10.681 -5.594 -0.953 1.00 98.50 85 VAL A O 1
ATOM 669 N N . TYR A 1 86 ? 8.899 -6.225 -2.159 1.00 98.06 86 TYR A N 1
ATOM 670 C CA . TYR A 1 86 ? 7.942 -5.999 -1.077 1.00 98.06 86 TYR A CA 1
ATOM 671 C C . TYR A 1 86 ? 8.138 -6.922 0.118 1.00 98.06 86 TYR A C 1
ATOM 673 O O . TYR A 1 86 ? 7.893 -6.490 1.247 1.00 98.06 86 TYR A O 1
ATOM 681 N N . TYR A 1 87 ? 8.602 -8.154 -0.098 1.00 98.38 87 TYR A N 1
ATOM 682 C CA . TYR A 1 87 ? 8.984 -9.048 0.990 1.00 98.38 87 TYR A CA 1
ATOM 683 C C . TYR A 1 87 ? 10.064 -8.401 1.865 1.00 98.38 87 TYR A C 1
ATOM 685 O O . TYR A 1 87 ? 9.872 -8.248 3.075 1.00 98.38 87 TYR A O 1
ATOM 693 N N . TRP A 1 88 ? 11.163 -7.949 1.255 1.00 98.62 88 TRP A N 1
ATOM 694 C CA . TRP A 1 88 ? 12.260 -7.315 1.988 1.00 98.62 88 TRP A CA 1
ATOM 695 C C . TRP A 1 88 ? 11.855 -5.973 2.590 1.00 98.62 88 TRP A C 1
ATOM 697 O O . TRP A 1 88 ? 12.193 -5.695 3.738 1.00 98.62 88 TRP A O 1
ATOM 707 N N . TRP A 1 89 ? 11.062 -5.171 1.878 1.00 98.56 89 TRP A N 1
ATOM 708 C CA . TRP A 1 89 ? 10.527 -3.915 2.404 1.00 98.56 89 TRP A CA 1
ATOM 709 C C . TRP A 1 89 ? 9.607 -4.125 3.614 1.00 98.56 89 TRP A C 1
ATOM 711 O O . TRP A 1 89 ? 9.632 -3.363 4.582 1.00 98.56 89 TRP A O 1
ATOM 721 N N . HIS A 1 90 ? 8.772 -5.164 3.594 1.00 98.12 90 HIS A N 1
ATOM 722 C CA . HIS A 1 90 ? 7.973 -5.555 4.750 1.00 98.12 90 HIS A CA 1
ATOM 723 C C . HIS A 1 90 ? 8.863 -6.018 5.905 1.00 98.12 90 HIS A C 1
ATOM 725 O O . HIS A 1 90 ? 8.741 -5.487 7.005 1.00 98.12 90 HIS A O 1
ATOM 731 N N . ARG A 1 91 ? 9.814 -6.922 5.652 1.00 98.50 91 ARG A N 1
ATOM 732 C CA . ARG A 1 91 ? 10.757 -7.404 6.668 1.00 98.50 91 ARG A CA 1
ATOM 733 C C . ARG A 1 91 ? 11.542 -6.265 7.326 1.00 98.50 91 ARG A C 1
ATOM 735 O O . ARG A 1 91 ? 11.575 -6.184 8.548 1.00 98.50 91 ARG A O 1
ATOM 742 N N . ALA A 1 92 ? 12.084 -5.336 6.540 1.00 98.56 92 ALA A N 1
ATOM 743 C CA . ALA A 1 92 ? 12.822 -4.180 7.046 1.00 98.56 92 ALA A CA 1
ATOM 744 C C . ALA A 1 92 ? 11.974 -3.311 7.992 1.00 98.56 92 ALA A C 1
ATOM 746 O O . ALA A 1 92 ? 12.468 -2.844 9.018 1.00 98.56 92 ALA A O 1
ATOM 747 N N . ARG A 1 93 ? 10.682 -3.128 7.686 1.00 98.25 93 ARG A N 1
ATOM 748 C CA . ARG A 1 93 ? 9.735 -2.394 8.544 1.00 98.25 93 ARG A CA 1
ATOM 749 C C . ARG A 1 93 ? 9.433 -3.090 9.872 1.00 98.25 93 ARG A C 1
ATOM 751 O O . ARG A 1 93 ? 9.049 -2.406 10.816 1.00 98.25 93 ARG A O 1
ATOM 758 N N . HIS A 1 94 ? 9.607 -4.407 9.945 1.00 98.50 94 HIS A N 1
ATOM 759 C CA . HIS A 1 94 ? 9.486 -5.185 11.182 1.00 98.50 94 HIS A CA 1
ATOM 760 C C . HIS A 1 94 ? 10.788 -5.240 11.981 1.00 98.50 94 HIS A C 1
ATOM 762 O O . HIS A 1 94 ? 10.751 -5.224 13.206 1.00 98.50 94 HIS A O 1
ATOM 768 N N . GLU A 1 95 ? 11.938 -5.290 11.310 1.00 98.50 95 GLU A N 1
ATOM 769 C CA . GLU A 1 95 ? 13.240 -5.453 11.972 1.00 98.50 95 GLU A CA 1
ATOM 770 C C . GLU A 1 95 ? 13.878 -4.123 12.413 1.00 98.50 95 GLU A C 1
ATOM 772 O O . GLU A 1 95 ? 14.696 -4.106 13.331 1.00 98.50 95 GLU A O 1
ATOM 777 N N . SER A 1 96 ? 13.504 -2.991 11.805 1.00 98.56 96 SER A N 1
ATOM 778 C CA . SER A 1 96 ? 14.019 -1.665 12.170 1.00 98.56 96 SER A CA 1
ATOM 779 C C . SER A 1 96 ? 13.069 -0.916 13.117 1.00 98.56 96 SER A C 1
ATOM 781 O O . SER A 1 96 ? 11.950 -0.588 12.710 1.00 98.56 96 SER A O 1
ATOM 783 N N . PRO A 1 97 ? 13.509 -0.518 14.332 1.00 98.31 97 PRO A N 1
ATOM 784 C CA . PRO A 1 97 ? 12.682 0.264 15.259 1.00 98.31 97 PRO A CA 1
ATOM 785 C C . PRO A 1 97 ? 12.202 1.598 14.675 1.00 98.31 97 PRO A C 1
ATOM 787 O O . PRO A 1 97 ? 11.095 2.053 14.973 1.00 98.31 97 PRO A O 1
ATOM 790 N N . LEU A 1 98 ? 13.026 2.226 13.829 1.00 98.25 98 LEU A N 1
ATOM 791 C CA . LEU A 1 98 ? 12.695 3.486 13.170 1.00 98.25 98 LEU A CA 1
ATOM 792 C C . LEU A 1 98 ? 11.569 3.281 12.152 1.00 98.25 98 LEU A C 1
ATOM 794 O O . LEU A 1 98 ? 10.564 3.990 12.199 1.00 98.25 98 LEU A O 1
ATOM 798 N N . LEU A 1 99 ? 11.704 2.292 11.265 1.00 98.12 99 LEU A N 1
ATOM 799 C CA . LEU A 1 99 ? 10.686 2.013 10.248 1.00 98.12 99 LEU A CA 1
ATOM 800 C C . LEU A 1 99 ? 9.384 1.508 10.882 1.00 98.12 99 LEU A C 1
ATOM 802 O O . LEU A 1 99 ? 8.301 1.922 10.467 1.00 98.12 99 LEU A O 1
ATOM 806 N N . TRP A 1 100 ? 9.477 0.694 11.933 1.00 98.50 100 TRP A N 1
ATOM 807 C CA . TRP A 1 100 ? 8.318 0.263 12.706 1.00 98.50 100 TRP A CA 1
ATOM 808 C C . TRP A 1 100 ? 7.552 1.459 13.273 1.00 98.50 100 TRP A C 1
ATOM 810 O O . TRP A 1 100 ? 6.368 1.638 12.990 1.00 98.50 100 TRP A O 1
ATOM 820 N N . ARG A 1 101 ? 8.232 2.325 14.034 1.00 97.69 101 ARG A N 1
ATOM 821 C CA . ARG A 1 101 ? 7.591 3.446 14.730 1.00 97.69 101 ARG A CA 1
ATOM 822 C C . ARG A 1 101 ? 6.989 4.467 13.766 1.00 97.69 101 ARG A C 1
ATOM 824 O O . ARG A 1 101 ? 5.913 4.990 14.036 1.00 97.69 101 ARG A O 1
ATOM 831 N N . TRP A 1 102 ? 7.651 4.778 12.660 1.00 96.75 102 TRP A N 1
ATOM 832 C CA . TRP A 1 102 ? 7.189 5.867 11.794 1.00 96.75 102 TRP A CA 1
ATOM 833 C C . TRP A 1 102 ? 6.309 5.414 10.633 1.00 96.75 102 TRP A C 1
ATOM 835 O O . TRP A 1 102 ? 5.543 6.224 10.117 1.00 96.75 102 TRP A O 1
ATOM 845 N N . LEU A 1 103 ? 6.386 4.142 10.234 1.00 97.06 103 LEU A N 1
ATOM 846 C CA . LEU A 1 103 ? 5.647 3.637 9.079 1.00 97.06 103 LEU A CA 1
ATOM 847 C C . LEU A 1 103 ? 4.669 2.534 9.473 1.00 97.06 103 LEU A C 1
ATOM 849 O O . LEU A 1 103 ? 3.487 2.655 9.182 1.00 97.06 103 LEU A O 1
ATOM 853 N N . HIS A 1 104 ? 5.131 1.487 10.156 1.00 97.81 104 HIS A N 1
ATOM 854 C CA . HIS A 1 104 ? 4.413 0.209 10.157 1.00 97.81 104 HIS A CA 1
ATOM 855 C C . HIS A 1 104 ? 3.569 -0.082 11.408 1.00 97.81 104 HIS A C 1
ATOM 857 O O . HIS A 1 104 ? 2.635 -0.875 11.343 1.00 97.81 104 HIS A O 1
ATOM 863 N N . GLN A 1 105 ? 3.815 0.578 12.543 1.00 97.62 105 GLN A N 1
ATOM 864 C CA . GLN A 1 105 ? 3.086 0.292 13.787 1.00 97.62 105 GLN A CA 1
ATOM 865 C C . GLN A 1 105 ? 1.577 0.556 13.676 1.00 97.62 105 GLN A C 1
ATOM 867 O O . GLN A 1 105 ? 0.780 -0.147 14.290 1.00 97.62 105 GLN A O 1
ATOM 872 N N . VAL A 1 106 ? 1.166 1.547 12.870 1.00 96.62 106 VAL A N 1
ATOM 873 C CA . VAL A 1 106 ? -0.255 1.855 12.646 1.00 96.62 106 VAL A CA 1
ATOM 874 C C . VAL A 1 106 ? -0.939 0.659 11.998 1.00 96.62 106 VAL A C 1
ATOM 876 O O . VAL A 1 106 ? -2.040 0.314 12.412 1.00 96.62 106 VAL A O 1
ATOM 879 N N . HIS A 1 107 ? -0.257 -0.018 11.073 1.00 96.44 107 HIS A N 1
ATOM 880 C CA . HIS A 1 107 ? -0.754 -1.221 10.415 1.00 96.44 107 HIS A CA 1
ATOM 881 C C . HIS A 1 107 ? -1.015 -2.384 11.366 1.00 96.44 107 HIS A C 1
ATOM 883 O O . HIS A 1 107 ? -2.003 -3.093 11.198 1.00 96.44 107 HIS A O 1
ATOM 889 N N . HIS A 1 108 ? -0.195 -2.525 12.405 1.00 96.31 108 HIS A N 1
ATOM 890 C CA . HIS A 1 108 ? -0.343 -3.572 13.423 1.00 96.31 108 HIS A CA 1
ATOM 891 C C . HIS A 1 108 ? -1.169 -3.148 14.641 1.00 96.31 108 HIS A C 1
ATOM 893 O O . HIS A 1 108 ? -1.385 -3.940 15.551 1.00 96.31 108 HIS A O 1
ATOM 899 N N . SER A 1 109 ? -1.646 -1.902 14.678 1.00 94.81 109 SER A N 1
ATOM 900 C CA . SER A 1 109 ? -2.456 -1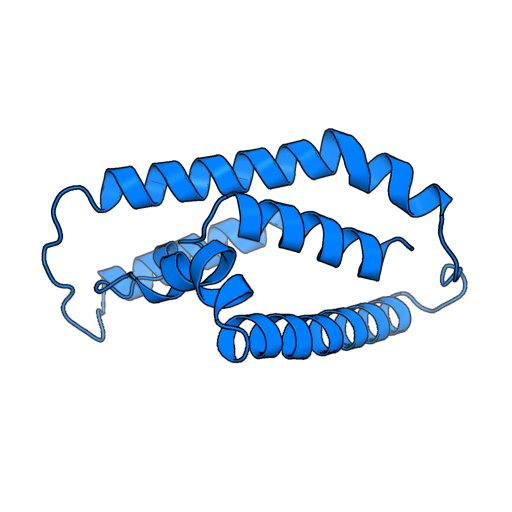.383 15.784 1.00 94.81 109 SER A CA 1
ATOM 901 C C . SER A 1 109 ? -3.935 -1.823 15.830 1.00 94.81 109 SER A C 1
ATOM 903 O O . SER A 1 109 ? -4.519 -1.725 16.916 1.00 94.81 109 SER A O 1
ATOM 905 N N . PRO A 1 110 ? -4.601 -2.266 14.735 1.00 93.75 110 PRO A N 1
ATOM 906 C CA . PRO A 1 110 ? -6.005 -2.657 14.807 1.00 93.75 110 PRO A CA 1
ATOM 907 C C . PRO A 1 110 ? -6.232 -3.880 15.701 1.00 93.75 110 PRO A C 1
ATOM 909 O O . PRO A 1 110 ? -5.728 -4.966 15.445 1.00 93.75 110 PRO A O 1
ATOM 912 N N . VAL A 1 111 ? -7.081 -3.716 16.717 1.00 91.62 111 VAL A N 1
ATOM 913 C CA . VAL A 1 111 ? -7.593 -4.830 17.543 1.00 91.62 111 VAL A CA 1
ATOM 914 C C . VAL A 1 111 ? -8.815 -5.495 16.886 1.00 91.62 111 VAL A C 1
ATOM 916 O O . VAL A 1 111 ? -9.169 -6.626 17.204 1.00 91.62 111 VAL A O 1
ATOM 919 N N . ARG A 1 112 ? -9.474 -4.788 15.957 1.00 91.56 112 ARG A N 1
ATOM 920 C CA . ARG A 1 112 ? -10.522 -5.335 15.086 1.00 91.56 112 ARG A CA 1
ATOM 921 C C . ARG A 1 112 ? -9.885 -5.801 13.784 1.00 91.56 112 ARG A C 1
ATOM 923 O O . ARG A 1 112 ? -9.217 -5.007 13.127 1.00 91.56 112 ARG A O 1
ATOM 930 N N . LEU A 1 113 ? -10.129 -7.049 13.405 1.00 89.50 113 LEU A N 1
ATOM 931 C CA . LEU A 1 113 ? -9.580 -7.674 12.203 1.00 89.50 113 LEU A CA 1
ATOM 932 C C . LEU A 1 113 ? -10.703 -7.880 11.188 1.00 89.50 113 LEU A C 1
ATOM 934 O O . LEU A 1 113 ? -11.327 -8.936 11.156 1.00 89.50 113 LEU A O 1
ATOM 938 N N . GLU A 1 114 ? -10.985 -6.837 10.414 1.00 90.06 114 GLU A N 1
ATOM 939 C CA . GLU A 1 114 ? -11.993 -6.826 9.346 1.00 90.06 114 GLU A CA 1
ATOM 940 C C . GLU A 1 114 ? -11.308 -6.579 7.990 1.00 90.06 114 GLU A C 1
ATOM 942 O O . GLU A 1 114 ? -10.243 -5.960 7.948 1.00 90.06 114 GLU A O 1
ATOM 947 N N . CYS A 1 115 ? -11.915 -6.991 6.874 1.00 90.19 115 CYS A N 1
ATOM 948 C CA . CYS A 1 115 ? -11.336 -6.872 5.525 1.00 90.19 115 CYS A CA 1
ATOM 949 C C . CYS A 1 115 ? -10.869 -5.444 5.191 1.00 90.19 115 CYS A C 1
ATOM 951 O O . CYS A 1 115 ? -9.813 -5.237 4.597 1.00 90.19 115 CYS A O 1
ATOM 953 N N . LEU A 1 116 ? -11.623 -4.429 5.621 1.00 88.00 116 LEU A N 1
ATOM 954 C CA . LEU A 1 116 ? -11.278 -3.024 5.375 1.00 88.00 116 LEU A CA 1
ATOM 955 C C . LEU A 1 116 ? -10.045 -2.552 6.170 1.00 88.00 116 LEU A C 1
ATOM 957 O O . LEU A 1 116 ? -9.432 -1.542 5.822 1.00 88.00 116 LEU A O 1
ATOM 961 N N . MET A 1 117 ? -9.647 -3.282 7.216 1.00 90.31 117 MET A N 1
ATOM 962 C CA . MET A 1 117 ? -8.477 -2.958 8.037 1.00 90.31 117 MET A CA 1
ATOM 963 C C . MET A 1 117 ? -7.155 -3.330 7.356 1.00 90.31 117 MET A C 1
ATOM 965 O O . MET A 1 117 ? -6.106 -2.860 7.790 1.00 90.31 117 MET A O 1
ATOM 969 N N . SER A 1 118 ? -7.173 -4.086 6.251 1.00 88.25 118 SER A N 1
ATOM 970 C CA . SER A 1 118 ? -5.962 -4.412 5.477 1.00 88.25 118 SER A CA 1
ATOM 971 C C . SER A 1 118 ? -5.205 -3.169 4.980 1.00 88.25 118 SER A C 1
ATOM 973 O O . SER A 1 118 ? -3.989 -3.213 4.776 1.00 88.25 118 SER A O 1
ATOM 975 N N . PHE A 1 119 ? -5.909 -2.043 4.834 1.00 89.19 119 PHE A N 1
ATOM 976 C CA . PHE A 1 119 ? -5.366 -0.746 4.416 1.00 89.19 119 PHE A CA 1
ATOM 977 C C . PHE A 1 119 ? -5.257 0.274 5.554 1.00 89.19 119 PHE A C 1
ATOM 979 O O . PHE A 1 119 ? -4.985 1.450 5.320 1.00 89.19 119 PHE A O 1
ATOM 986 N N . TYR A 1 120 ? -5.438 -0.157 6.801 1.00 95.19 120 TYR A N 1
ATOM 987 C CA . TYR A 1 120 ? -5.231 0.689 7.968 1.00 95.19 120 TYR A CA 1
ATOM 988 C C . TYR A 1 120 ? -3.730 0.967 8.114 1.00 95.19 120 TYR A C 1
ATOM 990 O O . TYR A 1 120 ? -3.019 0.190 8.730 1.00 95.19 120 TYR A O 1
ATOM 998 N N . LYS A 1 121 ? -3.208 2.008 7.462 1.00 95.88 121 LYS A N 1
ATOM 999 C CA . LYS A 1 121 ? -1.765 2.285 7.355 1.00 95.88 121 LYS A CA 1
ATOM 1000 C C . LYS A 1 121 ? -1.479 3.761 7.556 1.00 95.88 121 LYS A C 1
ATOM 1002 O O . LYS A 1 121 ? -2.339 4.606 7.319 1.00 95.88 121 LYS A O 1
ATOM 1007 N N . HIS A 1 122 ? -0.261 4.081 7.979 1.00 95.94 122 HIS A N 1
ATOM 1008 C CA . HIS A 1 122 ? 0.152 5.474 8.108 1.00 95.94 122 HIS A CA 1
ATOM 1009 C C . HIS A 1 122 ? 0.237 6.138 6.712 1.00 95.94 122 HIS A C 1
ATOM 1011 O O . HIS A 1 122 ? 0.780 5.517 5.796 1.00 95.94 122 HIS A O 1
ATOM 1017 N N . PRO A 1 123 ? -0.220 7.392 6.509 1.00 95.31 123 PRO A N 1
ATOM 1018 C CA . PRO A 1 123 ? -0.170 8.047 5.194 1.00 95.31 123 PRO A CA 1
ATOM 1019 C C . PRO A 1 123 ? 1.228 8.082 4.562 1.00 95.31 123 PRO A C 1
ATOM 1021 O O . PRO A 1 123 ? 1.372 7.845 3.366 1.00 95.31 123 PRO A O 1
ATOM 1024 N N . LEU A 1 124 ? 2.272 8.287 5.374 1.00 96.50 124 LEU A N 1
ATOM 1025 C CA . LEU A 1 124 ? 3.662 8.220 4.904 1.00 96.50 124 LEU A CA 1
ATOM 1026 C C . LEU A 1 124 ? 4.050 6.818 4.413 1.00 96.50 124 LEU A C 1
ATOM 1028 O O . LEU A 1 124 ? 4.762 6.692 3.424 1.00 96.50 124 LEU A O 1
ATOM 1032 N N . GLU A 1 125 ? 3.569 5.761 5.074 1.00 97.38 125 GLU A N 1
ATOM 1033 C CA . GLU A 1 125 ? 3.811 4.388 4.626 1.00 97.38 125 GLU A CA 1
ATOM 1034 C C . GLU A 1 125 ? 3.161 4.150 3.261 1.00 97.38 125 GLU A C 1
ATOM 1036 O O . GLU A 1 125 ? 3.771 3.539 2.388 1.00 97.38 125 GLU A O 1
ATOM 1041 N N . ILE A 1 126 ? 1.946 4.661 3.052 1.00 96.50 126 ILE A N 1
ATOM 1042 C CA . ILE A 1 126 ? 1.243 4.551 1.772 1.00 96.50 126 ILE A CA 1
ATOM 1043 C C . ILE A 1 126 ? 1.995 5.314 0.675 1.00 96.50 126 ILE A C 1
ATOM 1045 O O . ILE A 1 126 ? 2.185 4.767 -0.407 1.00 96.50 126 ILE A O 1
ATOM 1049 N N . LEU A 1 127 ? 2.469 6.531 0.953 1.00 97.44 127 LEU A N 1
ATOM 1050 C CA . LEU A 1 127 ? 3.241 7.331 -0.002 1.00 97.44 127 LEU A CA 1
ATOM 1051 C C . LEU A 1 127 ? 4.543 6.638 -0.416 1.00 97.44 127 LEU A C 1
ATOM 1053 O O . LEU A 1 127 ? 4.817 6.505 -1.606 1.00 97.44 127 LEU A O 1
ATOM 1057 N N . LEU A 1 128 ? 5.307 6.127 0.551 1.00 97.50 128 LEU A N 1
ATOM 1058 C CA . LEU A 1 128 ? 6.538 5.389 0.266 1.00 97.50 128 LEU A CA 1
ATOM 1059 C C . LEU A 1 128 ? 6.263 4.077 -0.476 1.00 97.50 128 LEU A C 1
ATOM 1061 O O . LEU A 1 128 ? 7.016 3.726 -1.376 1.00 97.50 128 LEU A O 1
ATOM 1065 N N . ASN A 1 129 ? 5.174 3.376 -0.146 1.00 96.88 129 ASN A N 1
ATOM 1066 C CA . ASN A 1 129 ? 4.738 2.196 -0.895 1.00 96.88 129 ASN A CA 1
ATOM 1067 C C . ASN A 1 129 ? 4.387 2.553 -2.348 1.00 96.88 129 ASN A C 1
ATOM 1069 O O . ASN A 1 129 ? 4.777 1.827 -3.256 1.00 96.88 129 ASN A O 1
ATOM 1073 N N . GLY A 1 130 ? 3.665 3.653 -2.576 1.00 96.31 130 GLY A N 1
ATOM 1074 C CA . GLY A 1 130 ? 3.313 4.118 -3.918 1.00 96.31 130 GLY A CA 1
ATOM 1075 C C . GLY A 1 130 ? 4.556 4.404 -4.755 1.00 96.31 130 GLY A C 1
ATOM 1076 O O . GLY A 1 130 ? 4.707 3.837 -5.834 1.00 96.31 130 GLY A O 1
ATOM 1077 N N . LEU A 1 131 ? 5.491 5.188 -4.214 1.00 97.06 131 LEU A N 1
ATOM 1078 C CA . LEU A 1 131 ? 6.769 5.477 -4.867 1.00 97.06 131 LEU A CA 1
ATOM 1079 C C . LEU A 1 131 ? 7.579 4.205 -5.128 1.00 97.06 131 LEU A C 1
ATOM 1081 O O . LEU A 1 131 ? 8.022 3.991 -6.247 1.00 97.06 131 LEU A O 1
ATOM 1085 N N . LEU A 1 132 ? 7.738 3.332 -4.129 1.00 97.44 132 LEU A N 1
ATOM 1086 C CA . LEU A 1 132 ? 8.486 2.083 -4.281 1.00 97.44 132 LEU A CA 1
ATOM 1087 C C . LEU A 1 132 ? 7.868 1.183 -5.356 1.00 97.44 132 LEU A C 1
ATOM 1089 O O . L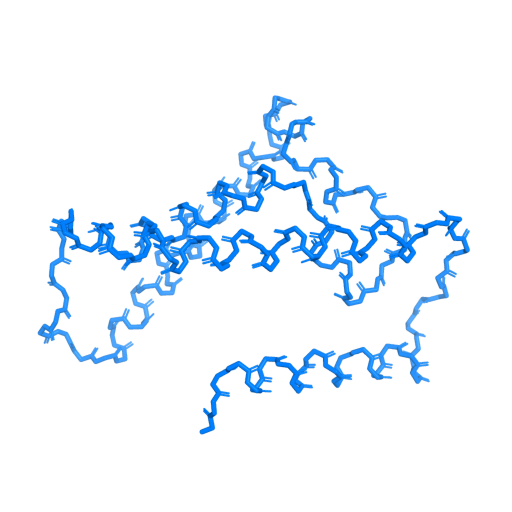EU A 1 132 ? 8.594 0.666 -6.198 1.00 97.44 132 LEU A O 1
ATOM 1093 N N . SER A 1 133 ? 6.542 1.015 -5.342 1.00 96.12 133 SER A N 1
ATOM 1094 C CA . SER A 1 133 ? 5.840 0.202 -6.341 1.00 96.12 133 SER A CA 1
ATOM 1095 C C . SER A 1 133 ? 6.046 0.736 -7.747 1.00 96.12 133 SER A C 1
ATOM 1097 O O . SER A 1 133 ? 6.394 -0.018 -8.650 1.00 96.12 133 SER A O 1
ATOM 1099 N N . SER A 1 134 ? 5.860 2.042 -7.910 1.00 95.38 134 SER A N 1
ATOM 1100 C CA . SER A 1 134 ? 5.940 2.706 -9.207 1.00 95.38 134 SER A CA 1
ATOM 1101 C C . SER A 1 134 ? 7.370 2.680 -9.731 1.00 95.38 134 SER A C 1
ATOM 1103 O O . SER A 1 134 ? 7.585 2.352 -10.888 1.00 95.38 134 SER A O 1
ATOM 1105 N N . THR A 1 135 ? 8.365 2.912 -8.871 1.00 95.69 135 THR A N 1
ATOM 1106 C CA . THR A 1 135 ? 9.780 2.786 -9.237 1.00 95.69 135 THR A CA 1
ATOM 1107 C C . THR A 1 135 ? 10.107 1.371 -9.697 1.00 95.69 135 THR A C 1
ATOM 1109 O O . THR A 1 135 ? 10.678 1.210 -10.761 1.00 95.69 135 THR A O 1
ATOM 1112 N N . VAL A 1 136 ? 9.704 0.339 -8.950 1.00 95.19 136 VAL A N 1
ATOM 1113 C CA . VAL A 1 136 ? 9.996 -1.060 -9.315 1.00 95.19 136 VAL A CA 1
ATOM 1114 C C . VAL A 1 136 ? 9.358 -1.469 -10.649 1.00 95.19 136 VAL A C 1
ATOM 1116 O O . VAL A 1 136 ? 9.877 -2.356 -11.322 1.00 95.19 136 VAL A O 1
ATOM 1119 N N . LEU A 1 137 ? 8.225 -0.868 -11.019 1.00 92.56 137 LEU A N 1
ATOM 1120 C CA . LEU A 1 137 ? 7.474 -1.239 -12.221 1.00 92.56 137 LEU A CA 1
ATOM 1121 C C . LEU A 1 137 ? 7.740 -0.337 -13.434 1.00 92.56 137 LEU A C 1
ATOM 1123 O O . LEU A 1 137 ? 7.492 -0.772 -14.558 1.00 92.56 137 LEU A O 1
ATOM 1127 N N . HIS A 1 138 ? 8.201 0.898 -13.231 1.00 90.94 138 HIS A N 1
ATOM 1128 C CA . HIS A 1 138 ? 8.367 1.890 -14.300 1.00 90.94 138 HIS A CA 1
ATOM 1129 C C . HIS A 1 138 ? 9.817 2.271 -14.600 1.00 90.94 138 HIS A C 1
ATOM 1131 O O . HIS A 1 138 ? 10.067 2.784 -15.692 1.00 90.94 138 HIS A O 1
ATOM 1137 N N . VAL A 1 139 ? 10.741 2.052 -13.661 1.00 90.06 139 VAL A N 1
ATOM 1138 C CA . VAL A 1 139 ? 12.169 2.367 -13.810 1.00 90.06 139 VAL A CA 1
ATOM 1139 C C . VAL A 1 139 ? 12.927 1.087 -14.121 1.00 90.06 139 VAL A C 1
ATOM 1141 O O . VAL A 1 139 ? 13.449 0.992 -15.252 1.00 90.06 139 VAL A O 1
#

Radius of gyration: 17.48 Å; Cα contacts (8 Å, |Δi|>4): 94; chains: 1; bounding box: 40×29×47 Å

Foldseek 3Di:
DPPVVVVVVVLVVQQVCCVVDPPDDFDDDPCPVVLLCVLVVLLVVLLVVCVVPVLVCLLVVDPDDPVPPDVVVLVVVLVVQLVVVVVVVVVCCVVDPVSVVQWNVQLVPDSGDGSSSNRRTDSVNSNVSSVSSSNSSRD

pLDDT: mean 94.39, std 3.67, range [67.25, 98.62]